Protein AF-D7IKE4-F1 (afdb_monomer)

pLDDT: mean 85.77, std 18.83, range [39.09, 98.56]

Sequence (110 aa):
MKRKINHPNTPRLMKRIKKDYLFFNLFSIVGTWESINLNPTVIIYRNDKEYLLSIIYVSETTKQASPATYEIQQDGSQYFIATASKRLYVDYDSAKDVLSISSLGDYLRN

Structure (mmCIF, N/CA/C/O backbone):
data_AF-D7IKE4-F1
#
_entry.id   AF-D7IKE4-F1
#
loop_
_atom_site.group_PDB
_atom_site.id
_atom_site.type_symbol
_atom_site.label_atom_id
_atom_site.label_alt_id
_atom_site.label_comp_id
_atom_site.label_asym_id
_atom_site.label_entity_id
_atom_site.label_seq_id
_atom_site.pdbx_PDB_ins_code
_atom_site.Cartn_x
_atom_site.Cartn_y
_atom_site.Cartn_z
_atom_site.occupancy
_atom_site.B_iso_or_equiv
_atom_site.auth_seq_id
_atom_site.auth_comp_id
_atom_site.auth_asym_id
_atom_site.auth_atom_id
_atom_site.pdbx_PDB_model_num
ATOM 1 N N . MET A 1 1 ? -40.414 -53.661 -33.589 1.00 47.78 1 MET A N 1
ATOM 2 C CA . MET A 1 1 ? -39.050 -53.748 -33.020 1.00 47.78 1 MET A CA 1
ATOM 3 C C . MET A 1 1 ? -38.163 -52.659 -33.624 1.00 47.78 1 MET A C 1
ATOM 5 O O . MET A 1 1 ? -37.674 -52.855 -34.721 1.00 47.78 1 MET A O 1
ATOM 9 N N . LYS A 1 2 ? -37.977 -51.520 -32.941 1.00 43.97 2 LYS A N 1
ATOM 10 C CA . LYS A 1 2 ? -36.788 -50.645 -33.045 1.00 43.97 2 LYS A CA 1
ATOM 11 C C . LYS A 1 2 ? -36.638 -49.937 -31.693 1.00 43.97 2 LYS A C 1
ATOM 13 O O . LYS A 1 2 ? -37.522 -49.190 -31.288 1.00 43.97 2 LYS A O 1
ATOM 18 N N . ARG A 1 3 ? -35.575 -50.273 -30.957 1.00 39.94 3 ARG A N 1
ATOM 19 C CA . ARG A 1 3 ? -35.247 -49.716 -29.636 1.00 39.94 3 ARG A CA 1
ATOM 20 C C . ARG A 1 3 ? -34.687 -48.301 -29.833 1.00 39.94 3 ARG A C 1
ATOM 22 O O . ARG A 1 3 ? -33.690 -48.157 -30.533 1.00 39.94 3 ARG A O 1
ATOM 29 N N . LYS A 1 4 ? -35.305 -47.274 -29.241 1.00 42.66 4 LYS A N 1
ATOM 30 C CA . LYS A 1 4 ? -34.659 -45.963 -29.059 1.00 42.66 4 LYS A CA 1
ATOM 31 C C . LYS A 1 4 ? -33.910 -46.001 -27.730 1.00 42.66 4 LYS A C 1
ATOM 33 O O . LYS A 1 4 ? -34.504 -46.270 -26.691 1.00 42.66 4 LYS A O 1
ATOM 38 N N . ILE A 1 5 ? -32.601 -45.815 -27.808 1.00 51.22 5 ILE A N 1
ATOM 39 C CA . ILE A 1 5 ? -31.675 -45.828 -26.678 1.00 51.22 5 ILE A CA 1
ATOM 40 C C . ILE A 1 5 ? -31.819 -44.494 -25.938 1.00 51.22 5 ILE A C 1
ATOM 42 O O . ILE A 1 5 ? -31.653 -43.437 -26.540 1.00 51.22 5 ILE A O 1
ATOM 46 N N . ASN A 1 6 ? -32.122 -44.552 -24.643 1.00 42.91 6 ASN A N 1
ATOM 47 C CA . ASN A 1 6 ? -31.810 -43.475 -23.709 1.00 42.91 6 ASN A CA 1
ATOM 48 C C . ASN A 1 6 ? -30.357 -43.662 -23.261 1.00 42.91 6 ASN A C 1
ATOM 50 O O . ASN A 1 6 ? -29.980 -44.797 -22.994 1.00 42.91 6 ASN A O 1
ATOM 54 N N . HIS A 1 7 ? -29.570 -42.587 -23.172 1.00 52.66 7 HIS A N 1
ATOM 55 C CA . HIS A 1 7 ? -28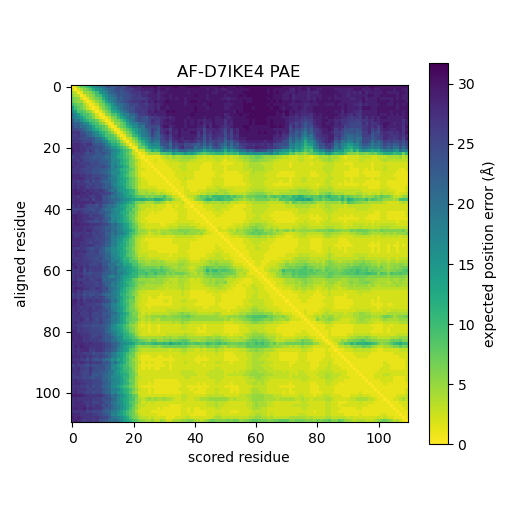.806 -42.205 -21.973 1.00 52.66 7 HIS A CA 1
ATOM 56 C C . HIS A 1 7 ? -28.067 -40.864 -22.188 1.00 52.66 7 HIS A C 1
ATOM 58 O O . HIS A 1 7 ? -27.845 -40.456 -23.328 1.00 52.66 7 HIS A O 1
ATOM 64 N N . PRO A 1 8 ? -27.801 -40.127 -21.094 1.00 60.06 8 PRO A N 1
ATOM 65 C CA . PRO A 1 8 ? -27.681 -38.674 -21.059 1.00 60.06 8 PRO A CA 1
ATOM 66 C C . PRO A 1 8 ? -26.222 -38.216 -21.138 1.00 60.06 8 PRO A C 1
ATOM 68 O O . PRO A 1 8 ? -25.323 -38.974 -20.803 1.00 60.06 8 PRO A O 1
ATOM 71 N N . ASN A 1 9 ? -25.988 -36.952 -21.490 1.00 39.09 9 ASN A N 1
ATOM 72 C CA . ASN A 1 9 ? -24.789 -36.246 -21.042 1.00 39.09 9 ASN A CA 1
ATOM 73 C C . ASN A 1 9 ? -25.030 -34.737 -21.029 1.00 39.09 9 ASN A C 1
ATOM 75 O O . ASN A 1 9 ? -24.972 -34.045 -22.041 1.00 39.09 9 ASN A O 1
ATOM 79 N N . THR A 1 10 ? -25.304 -34.236 -19.830 1.00 53.25 10 THR A N 1
ATOM 80 C CA . THR A 1 10 ? -25.006 -32.861 -19.439 1.00 53.25 10 THR A CA 1
ATOM 81 C C . THR A 1 10 ? -23.551 -32.525 -19.798 1.00 53.25 10 THR A C 1
ATOM 83 O O . THR A 1 10 ? -22.657 -33.342 -19.598 1.00 53.25 10 THR A O 1
ATOM 86 N N . PRO A 1 11 ? -23.286 -31.273 -20.180 1.00 42.69 11 PRO A N 1
ATOM 87 C CA . PRO A 1 11 ? -22.738 -30.411 -19.152 1.00 42.69 11 PRO A CA 1
ATOM 88 C C . PRO A 1 11 ? -23.790 -29.366 -18.834 1.00 42.69 11 PRO A C 1
ATOM 90 O O . PRO A 1 11 ? -24.133 -28.529 -19.669 1.00 42.69 11 PRO A O 1
ATOM 93 N N . ARG A 1 12 ? -24.271 -29.369 -17.586 1.00 57.34 12 ARG A N 1
ATOM 94 C CA . ARG A 1 12 ? -24.654 -28.113 -16.949 1.00 57.34 12 ARG A CA 1
ATOM 95 C C . ARG A 1 12 ? -23.372 -27.296 -16.951 1.00 57.34 12 ARG A C 1
ATOM 97 O O . ARG A 1 12 ? -22.574 -27.376 -16.024 1.00 57.34 12 ARG A O 1
ATOM 104 N N . LEU A 1 13 ? -23.148 -26.573 -18.042 1.00 53.59 13 LEU A N 1
ATOM 105 C CA . LEU A 1 13 ? -22.200 -25.491 -18.082 1.00 53.59 13 LEU A CA 1
ATOM 106 C C . LEU A 1 13 ? -22.789 -24.485 -17.103 1.00 53.59 13 LEU A C 1
ATOM 108 O O . LEU A 1 13 ? -23.640 -23.667 -17.454 1.00 53.59 13 LEU A O 1
ATOM 112 N N . MET A 1 14 ? -22.401 -24.617 -15.836 1.00 54.31 14 MET A N 1
ATOM 113 C CA . MET 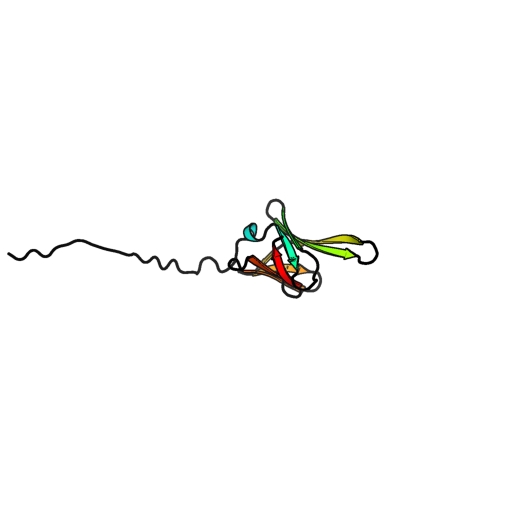A 1 14 ? -22.449 -23.513 -14.907 1.00 54.31 14 MET A CA 1
ATOM 114 C C . MET A 1 14 ? -21.587 -22.444 -15.568 1.00 54.31 14 MET A C 1
ATOM 116 O O . MET A 1 14 ? -20.382 -22.363 -15.348 1.00 54.31 14 MET A O 1
ATOM 120 N N . LYS A 1 15 ? -22.213 -21.609 -16.403 1.00 46.69 15 LYS A N 1
ATOM 121 C CA . LYS A 1 15 ? -21.801 -20.226 -16.565 1.00 46.69 15 LYS A CA 1
ATOM 122 C C . LYS A 1 15 ? -22.024 -19.621 -15.188 1.00 46.69 15 LYS A C 1
ATOM 124 O O . LYS A 1 15 ? -23.047 -18.997 -14.934 1.00 46.69 15 LYS A O 1
ATOM 129 N N . ARG A 1 16 ? -21.114 -19.934 -14.263 1.00 49.09 16 ARG A N 1
ATOM 130 C CA . ARG A 1 16 ? -20.974 -19.247 -12.994 1.00 49.09 16 ARG A CA 1
ATOM 131 C C . ARG A 1 16 ? -20.614 -17.845 -13.434 1.00 49.09 16 ARG A C 1
ATOM 133 O O . ARG A 1 16 ? -19.517 -17.596 -13.929 1.00 49.09 16 ARG A O 1
ATOM 140 N N . ILE A 1 17 ? -21.64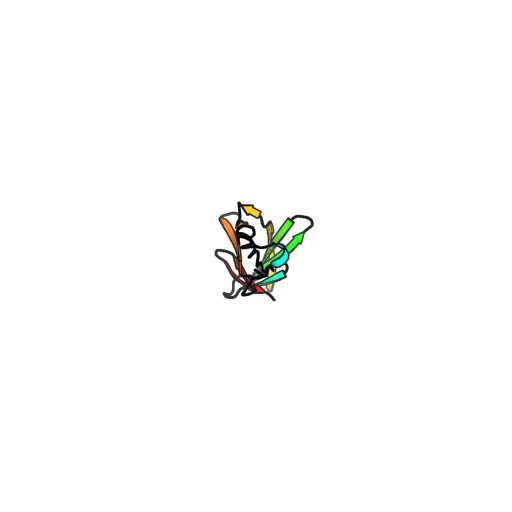8 -17.022 -13.504 1.00 49.97 17 ILE A N 1
ATOM 141 C CA . ILE A 1 17 ? -21.580 -15.667 -14.008 1.00 49.97 17 ILE A CA 1
ATOM 142 C C . ILE A 1 17 ? -20.426 -15.028 -13.234 1.00 49.97 17 ILE A C 1
ATOM 144 O O . ILE A 1 17 ? -20.423 -15.080 -12.007 1.00 49.97 17 ILE A O 1
ATOM 148 N N . LYS A 1 18 ? -19.426 -14.484 -13.939 1.00 49.06 18 LYS A N 1
ATOM 149 C CA . LYS A 1 18 ? -18.333 -13.663 -13.385 1.00 49.06 18 LYS A CA 1
ATOM 150 C C . LYS A 1 18 ? -18.879 -12.352 -12.770 1.00 49.06 18 LYS A C 1
ATOM 152 O O . LYS A 1 18 ? -18.363 -11.279 -13.045 1.00 49.06 18 LYS A O 1
ATOM 157 N N . LYS A 1 19 ? -19.996 -12.407 -12.042 1.00 42.91 19 LYS A N 1
ATOM 158 C CA . LYS A 1 19 ? -20.642 -11.267 -11.388 1.00 42.91 19 LYS A CA 1
ATOM 159 C C . LYS A 1 19 ? -20.199 -11.115 -9.936 1.00 42.91 19 LYS A C 1
ATOM 161 O O . LYS A 1 19 ? -20.268 -10.008 -9.425 1.00 42.91 19 LYS A O 1
ATOM 166 N N . ASP A 1 20 ? -19.711 -12.185 -9.310 1.00 45.31 20 ASP A N 1
ATOM 167 C CA . ASP A 1 20 ? -19.545 -12.212 -7.851 1.00 45.31 20 ASP A CA 1
ATOM 168 C C . ASP A 1 20 ? -18.164 -11.748 -7.356 1.00 45.31 20 ASP A C 1
ATOM 170 O O . ASP A 1 20 ? -17.951 -11.665 -6.153 1.00 45.31 20 ASP A O 1
ATOM 174 N N . TYR A 1 21 ? -17.234 -11.404 -8.253 1.00 54.16 21 TYR A N 1
ATOM 175 C 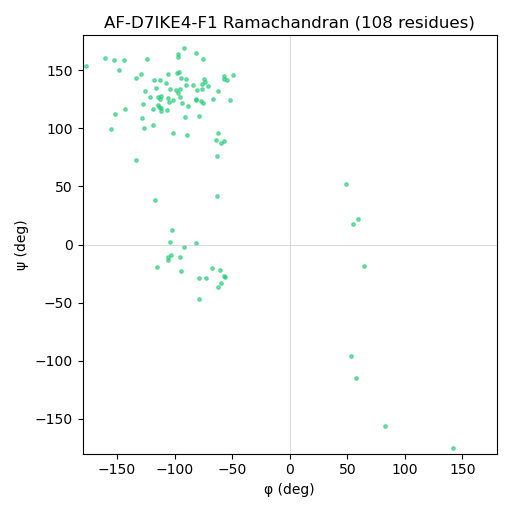CA . TYR A 1 21 ? -15.931 -10.842 -7.875 1.00 54.16 21 TYR A CA 1
ATOM 176 C C . TYR A 1 21 ? -15.606 -9.625 -8.742 1.00 54.16 21 TYR A C 1
ATOM 178 O O . TYR A 1 21 ? -14.776 -9.684 -9.643 1.00 54.16 21 TYR A O 1
ATOM 186 N N . LEU A 1 22 ? -16.312 -8.520 -8.489 1.00 62.88 22 LEU A N 1
ATOM 187 C CA . LEU A 1 22 ? -15.960 -7.192 -9.013 1.00 62.88 22 LEU A CA 1
ATOM 188 C C . LEU A 1 22 ? -14.856 -6.506 -8.185 1.00 62.88 22 LEU A C 1
ATOM 190 O O . LEU A 1 22 ? -14.494 -5.375 -8.481 1.00 62.88 22 LEU A O 1
ATOM 194 N N . PHE A 1 23 ? -14.346 -7.172 -7.149 1.00 76.00 23 PHE A N 1
ATOM 195 C CA . PHE A 1 23 ? -13.275 -6.697 -6.281 1.00 76.00 23 PHE A CA 1
ATOM 196 C C . PHE A 1 23 ? -12.451 -7.890 -5.779 1.00 76.00 23 PHE A C 1
ATOM 198 O O . PHE A 1 23 ? -12.960 -9.011 -5.661 1.00 76.00 23 PHE A O 1
ATOM 205 N N . PHE A 1 24 ? -11.166 -7.663 -5.529 1.00 90.31 24 PHE A N 1
ATOM 206 C CA . PHE A 1 24 ? -10.245 -8.683 -5.032 1.00 90.31 24 PHE A CA 1
ATOM 207 C C . PHE A 1 24 ? -10.365 -8.852 -3.507 1.00 90.31 24 PHE A C 1
ATOM 209 O O . PHE A 1 24 ? -10.942 -8.022 -2.812 1.00 90.31 24 PHE A O 1
ATOM 216 N N . ASN A 1 25 ? -9.825 -9.942 -2.960 1.00 92.44 25 ASN A N 1
ATOM 217 C CA . ASN A 1 25 ? -9.783 -10.148 -1.512 1.00 92.44 25 ASN A CA 1
ATOM 218 C C . ASN A 1 25 ? -8.604 -9.367 -0.906 1.00 92.44 25 ASN A C 1
ATOM 220 O O . ASN A 1 25 ? -7.467 -9.603 -1.304 1.00 92.44 25 ASN A O 1
ATOM 224 N N . LEU A 1 26 ? -8.843 -8.497 0.086 1.00 95.00 26 LEU A N 1
ATOM 225 C CA . LEU A 1 26 ? -7.781 -7.734 0.767 1.00 95.00 26 LEU A CA 1
ATOM 226 C C . LEU A 1 26 ? -6.691 -8.624 1.382 1.00 95.00 26 LEU A C 1
ATOM 228 O O . LEU A 1 26 ? -5.531 -8.226 1.448 1.00 95.00 26 LEU A O 1
ATOM 232 N N . PHE A 1 27 ? -7.028 -9.856 1.770 1.00 95.69 27 PHE A N 1
ATOM 233 C CA . PHE A 1 27 ? -6.032 -10.821 2.229 1.00 95.69 27 PHE A CA 1
ATOM 234 C C . PHE A 1 27 ? -4.974 -11.128 1.158 1.00 95.69 27 PHE A C 1
ATOM 236 O O . PHE A 1 27 ? -3.811 -11.331 1.490 1.00 95.69 27 PHE A O 1
ATOM 243 N N . SER A 1 28 ? -5.348 -11.113 -0.125 1.00 95.88 28 SER A N 1
ATOM 244 C CA . SER A 1 28 ? -4.436 -11.379 -1.243 1.00 95.88 28 SER A CA 1
ATOM 245 C C . SER A 1 28 ? -3.369 -10.301 -1.419 1.00 95.88 28 SER A C 1
ATOM 247 O O . SER A 1 28 ? -2.337 -10.581 -2.020 1.00 95.88 28 SER A O 1
ATOM 249 N N . ILE A 1 29 ? -3.579 -9.093 -0.889 1.00 97.19 29 ILE A N 1
ATOM 250 C CA . ILE A 1 29 ? -2.618 -7.989 -1.006 1.00 97.19 29 ILE A CA 1
ATOM 251 C C . ILE A 1 29 ? -1.823 -7.726 0.274 1.00 97.19 29 ILE A C 1
ATOM 253 O O . ILE A 1 29 ? -0.997 -6.821 0.292 1.00 97.19 29 ILE A O 1
ATOM 257 N N . VAL A 1 30 ? -2.014 -8.517 1.334 1.00 98.38 30 VAL A N 1
ATOM 258 C CA . VAL A 1 30 ? -1.164 -8.441 2.532 1.00 98.38 30 VAL A CA 1
ATOM 259 C C . VAL A 1 30 ? 0.278 -8.788 2.155 1.00 98.38 30 VAL A C 1
ATOM 261 O O . VAL A 1 30 ? 0.521 -9.779 1.465 1.00 98.38 30 VAL A O 1
ATOM 264 N N . GLY A 1 31 ? 1.229 -7.968 2.598 1.00 98.25 31 GLY A N 1
ATOM 265 C CA . GLY A 1 31 ? 2.651 -8.130 2.316 1.00 98.25 31 GLY A CA 1
ATOM 266 C C . GLY A 1 31 ? 3.378 -6.808 2.083 1.00 98.25 31 GLY A C 1
ATOM 267 O O . GLY A 1 31 ? 2.808 -5.723 2.217 1.00 98.25 31 GLY A O 1
ATOM 268 N N . THR A 1 32 ? 4.655 -6.929 1.730 1.00 98.31 32 THR A N 1
ATOM 269 C CA . THR A 1 32 ? 5.518 -5.810 1.343 1.00 98.31 32 THR A CA 1
ATOM 270 C C . THR A 1 32 ? 5.526 -5.673 -0.175 1.00 98.31 32 THR A C 1
ATOM 272 O O . THR A 1 32 ? 5.682 -6.658 -0.894 1.00 98.31 32 THR A O 1
ATOM 275 N N . TRP A 1 33 ? 5.375 -4.440 -0.641 1.00 98.25 33 TRP A N 1
ATOM 276 C CA . TRP A 1 33 ? 5.221 -4.067 -2.037 1.00 98.25 33 TRP A CA 1
ATOM 277 C C . TRP A 1 33 ? 6.240 -2.988 -2.399 1.00 98.25 33 TRP A C 1
ATOM 279 O O . TRP A 1 33 ? 6.255 -1.903 -1.810 1.00 98.25 33 TRP A O 1
ATOM 289 N N . GLU A 1 34 ? 7.095 -3.276 -3.371 1.00 97.06 34 GLU A N 1
ATOM 290 C CA . GLU A 1 34 ? 8.145 -2.385 -3.859 1.00 97.06 34 GLU A CA 1
ATOM 291 C C . GLU A 1 34 ? 7.697 -1.671 -5.136 1.00 97.06 34 GLU A C 1
ATOM 293 O O . GLU A 1 34 ? 7.135 -2.287 -6.039 1.00 97.06 34 GLU A O 1
ATOM 298 N N . SER A 1 35 ? 7.904 -0.353 -5.206 1.00 95.56 35 SER A N 1
ATOM 299 C CA . SER A 1 35 ? 7.455 0.431 -6.358 1.00 95.56 35 SER A CA 1
ATOM 300 C C . SER A 1 35 ? 8.329 0.190 -7.582 1.00 95.56 35 SER A C 1
ATOM 302 O O . SER A 1 35 ? 9.554 0.199 -7.490 1.00 95.56 35 SER A O 1
ATOM 304 N N . ILE A 1 36 ? 7.701 0.110 -8.755 1.00 94.06 36 ILE A N 1
ATOM 305 C CA . ILE A 1 36 ? 8.407 0.016 -10.040 1.00 94.06 36 ILE A CA 1
ATOM 306 C C . ILE A 1 36 ? 9.061 1.357 -10.431 1.00 94.06 36 ILE A C 1
ATOM 308 O O . ILE A 1 36 ? 10.088 1.375 -11.102 1.00 94.06 36 ILE A O 1
ATOM 312 N N . ASN A 1 37 ? 8.494 2.491 -9.998 1.00 87.94 37 ASN A N 1
ATOM 313 C CA . ASN A 1 37 ? 8.866 3.835 -10.469 1.00 87.94 37 ASN A CA 1
ATOM 314 C C . ASN A 1 37 ? 9.438 4.733 -9.356 1.00 87.94 37 ASN A C 1
ATOM 316 O O . ASN A 1 37 ? 9.142 5.926 -9.322 1.00 87.94 37 ASN A O 1
ATOM 320 N N . LEU A 1 38 ? 10.242 4.173 -8.443 1.00 82.31 38 LEU A N 1
ATOM 321 C CA . LEU A 1 38 ? 10.900 4.905 -7.343 1.00 82.31 38 LEU A CA 1
ATOM 322 C C . LEU A 1 38 ? 9.938 5.623 -6.373 1.00 82.31 38 LEU A C 1
ATOM 324 O O . LEU A 1 38 ? 10.344 6.548 -5.668 1.00 82.31 38 LEU A O 1
ATOM 328 N N . ASN A 1 39 ? 8.672 5.204 -6.299 1.00 92.62 39 ASN A N 1
ATOM 329 C CA . ASN A 1 39 ? 7.793 5.655 -5.222 1.00 92.62 39 ASN A CA 1
ATOM 330 C C . ASN A 1 39 ? 8.147 4.927 -3.913 1.00 92.62 39 ASN A C 1
ATOM 332 O O . ASN A 1 39 ? 8.764 3.858 -3.942 1.00 92.62 39 ASN A O 1
ATOM 336 N N . PRO A 1 40 ? 7.760 5.479 -2.751 1.00 95.25 40 PRO A N 1
ATOM 337 C CA . PRO A 1 40 ? 8.036 4.846 -1.467 1.00 95.2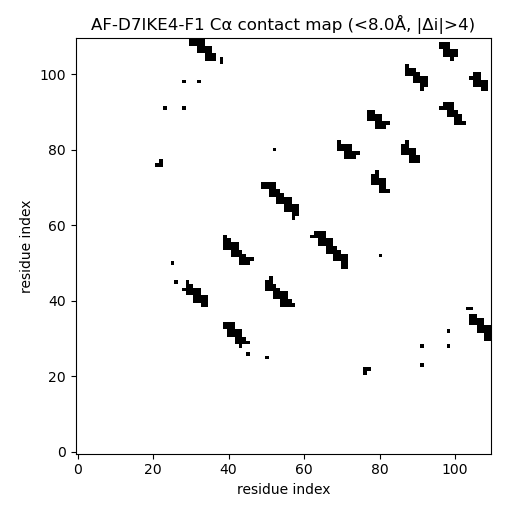5 40 PRO A CA 1
ATOM 338 C C . PRO A 1 40 ? 7.456 3.428 -1.394 1.00 95.25 40 PRO A C 1
ATOM 340 O O . PRO A 1 40 ? 6.346 3.198 -1.881 1.00 95.25 40 PRO A O 1
ATOM 343 N N . THR A 1 41 ? 8.179 2.505 -0.751 1.00 95.62 41 THR A N 1
ATOM 344 C CA . THR A 1 41 ? 7.723 1.135 -0.460 1.00 95.62 41 THR A CA 1
ATOM 345 C C . THR A 1 41 ? 6.426 1.159 0.340 1.00 95.62 41 THR A C 1
ATOM 347 O O . THR A 1 41 ? 6.226 2.019 1.202 1.00 95.62 41 THR A O 1
ATOM 350 N N . VAL A 1 42 ? 5.558 0.185 0.086 1.00 97.75 42 VAL A N 1
ATOM 351 C CA . VAL A 1 42 ? 4.284 0.032 0.783 1.00 97.75 42 VAL A CA 1
ATOM 352 C C . VAL A 1 42 ? 4.248 -1.294 1.531 1.00 97.75 42 VAL A C 1
ATOM 354 O O . VAL A 1 42 ? 4.721 -2.314 1.039 1.00 97.75 42 VAL A O 1
ATOM 357 N N . ILE A 1 43 ? 3.672 -1.293 2.728 1.00 98.25 43 ILE A N 1
ATOM 358 C CA . ILE A 1 43 ? 3.383 -2.506 3.496 1.00 98.25 43 ILE A CA 1
ATOM 359 C C . ILE A 1 43 ? 1.886 -2.537 3.762 1.00 98.25 43 ILE A C 1
ATOM 361 O O . ILE A 1 43 ? 1.333 -1.578 4.297 1.00 98.25 43 ILE A O 1
ATOM 365 N N . ILE A 1 44 ? 1.235 -3.640 3.407 1.00 98.56 44 ILE A N 1
ATOM 366 C CA . ILE A 1 44 ? -0.174 -3.878 3.711 1.00 98.56 44 ILE A CA 1
ATOM 367 C C . ILE A 1 44 ? -0.265 -5.006 4.724 1.00 98.56 44 ILE A C 1
ATOM 369 O O . ILE A 1 44 ? 0.288 -6.087 4.520 1.00 98.56 44 ILE A O 1
ATOM 373 N N . TYR A 1 45 ? -0.978 -4.772 5.817 1.00 98.38 45 TYR A N 1
ATOM 374 C CA . TYR A 1 45 ? -1.139 -5.749 6.885 1.00 98.38 45 TYR A CA 1
ATOM 375 C C . TYR A 1 45 ? -2.532 -5.673 7.493 1.00 98.38 45 TYR A C 1
ATOM 377 O O . TYR A 1 45 ? -3.243 -4.678 7.374 1.00 98.38 45 TYR A O 1
ATOM 385 N N . ARG A 1 46 ? -2.936 -6.764 8.139 1.00 97.69 46 ARG A N 1
ATOM 386 C CA . ARG A 1 46 ? -4.205 -6.839 8.853 1.00 97.69 46 ARG A CA 1
ATOM 387 C C . ARG A 1 46 ? -3.971 -6.559 10.333 1.00 97.69 46 ARG A C 1
ATOM 389 O O . ARG A 1 46 ? -3.112 -7.195 10.938 1.00 97.69 46 ARG A O 1
ATOM 396 N N . ASN A 1 47 ? -4.760 -5.656 10.900 1.00 96.50 47 ASN A N 1
ATOM 397 C CA . ASN A 1 47 ? -4.827 -5.393 12.331 1.00 96.50 47 ASN A CA 1
ATOM 398 C C . ASN A 1 47 ? -6.254 -5.701 12.807 1.00 96.50 47 ASN A C 1
ATOM 400 O O . ASN A 1 47 ? -7.188 -4.957 12.519 1.00 96.50 47 ASN A O 1
ATOM 404 N N . ASP A 1 48 ? -6.443 -6.852 13.454 1.00 94.50 48 ASP A N 1
ATOM 405 C CA . ASP A 1 48 ? -7.751 -7.404 13.835 1.00 94.50 48 ASP A CA 1
ATOM 406 C C . ASP A 1 48 ? -8.758 -7.531 12.675 1.00 94.50 48 ASP A C 1
ATOM 408 O O . ASP A 1 48 ? -8.796 -8.540 11.958 1.00 94.50 48 ASP A O 1
ATOM 412 N N . LYS A 1 49 ? -9.629 -6.534 12.511 1.00 92.81 49 LYS A N 1
ATOM 413 C CA . LYS A 1 49 ? -10.674 -6.482 11.475 1.00 92.81 49 LYS A CA 1
ATOM 414 C C . LYS A 1 49 ? -10.336 -5.506 10.352 1.00 92.81 49 LYS A C 1
ATOM 416 O O . LYS A 1 49 ? -10.975 -5.571 9.306 1.00 92.81 49 LYS A O 1
ATOM 421 N N . GLU A 1 50 ? -9.343 -4.656 10.559 1.00 96.75 50 GLU A N 1
ATOM 422 C CA . GLU A 1 50 ? -8.954 -3.591 9.646 1.00 96.75 50 GLU A CA 1
ATOM 423 C C . GLU A 1 50 ? -7.766 -4.038 8.794 1.00 96.75 50 GLU A C 1
ATOM 425 O O . GLU A 1 50 ? -6.902 -4.805 9.234 1.00 96.75 50 GLU A O 1
ATOM 430 N N . TYR A 1 51 ? -7.720 -3.546 7.561 1.00 98.25 51 TYR A N 1
ATOM 431 C CA . TYR A 1 51 ? -6.544 -3.653 6.709 1.00 98.25 51 TYR A CA 1
ATOM 432 C C . TYR A 1 51 ? -5.889 -2.285 6.641 1.00 98.25 51 TYR A C 1
ATOM 434 O O . TYR A 1 51 ? -6.538 -1.291 6.321 1.00 98.25 51 TYR A O 1
ATOM 442 N N . LEU A 1 52 ? -4.603 -2.245 6.956 1.00 98.50 52 LEU A N 1
ATOM 443 C CA . LEU A 1 52 ? -3.812 -1.031 7.018 1.00 98.50 52 LEU A CA 1
ATOM 444 C C . LEU A 1 52 ? -2.772 -1.046 5.902 1.00 98.50 52 LEU A C 1
ATOM 446 O O . LEU A 1 52 ? -2.188 -2.086 5.598 1.00 98.50 52 LEU A O 1
ATOM 450 N N . LEU A 1 53 ? -2.544 0.122 5.312 1.00 98.50 53 LEU A N 1
ATOM 451 C CA . LEU A 1 53 ? -1.524 0.385 4.309 1.00 98.50 53 LEU A CA 1
ATOM 452 C C . LEU A 1 53 ? -0.565 1.434 4.869 1.00 98.50 53 LEU A C 1
ATOM 454 O O . LEU A 1 53 ? -0.957 2.576 5.111 1.00 98.50 53 LEU A O 1
ATOM 458 N N . SER A 1 54 ? 0.695 1.054 5.055 1.00 98.12 54 SER A N 1
ATOM 459 C CA . SER A 1 54 ? 1.776 1.962 5.434 1.00 98.12 54 SER A CA 1
ATOM 460 C C . SER A 1 54 ? 2.627 2.317 4.224 1.00 98.12 54 SER A C 1
ATOM 462 O O . SER A 1 54 ? 3.176 1.432 3.572 1.00 98.12 54 SER A O 1
ATOM 464 N N . ILE A 1 55 ? 2.775 3.612 3.957 1.00 96.88 55 ILE A N 1
ATOM 465 C CA . ILE A 1 55 ? 3.717 4.156 2.973 1.00 96.88 55 ILE A CA 1
ATOM 466 C C . ILE A 1 55 ? 5.008 4.515 3.711 1.00 96.88 55 ILE A C 1
ATOM 468 O O . ILE A 1 55 ? 4.977 5.299 4.660 1.00 96.88 55 ILE A O 1
ATOM 472 N N . ILE A 1 56 ? 6.137 3.936 3.303 1.00 96.44 56 ILE A N 1
ATOM 473 C CA . ILE A 1 56 ? 7.417 4.048 4.011 1.00 96.44 56 ILE A CA 1
ATOM 474 C C . ILE A 1 56 ? 8.309 5.078 3.321 1.00 96.44 56 ILE A C 1
ATOM 476 O O . ILE A 1 56 ? 9.031 4.766 2.375 1.00 96.44 56 ILE A O 1
ATOM 480 N N . TYR A 1 57 ? 8.291 6.315 3.814 1.00 93.75 57 TYR A N 1
ATOM 481 C CA . TYR A 1 57 ? 9.185 7.363 3.327 1.00 93.75 57 TYR A CA 1
ATOM 482 C C . TYR A 1 57 ? 10.555 7.219 3.982 1.00 93.75 57 TYR A C 1
ATOM 484 O O . TYR A 1 57 ? 10.653 7.241 5.205 1.00 93.75 57 TYR A O 1
ATOM 492 N N . VAL A 1 58 ? 11.622 7.109 3.194 1.00 92.38 58 VAL A N 1
ATOM 493 C CA . VAL A 1 58 ? 12.992 7.107 3.722 1.00 92.38 58 VAL A CA 1
ATOM 494 C C . VAL A 1 58 ? 13.631 8.456 3.433 1.00 92.38 58 VAL A C 1
ATOM 496 O O . VAL A 1 58 ? 13.717 8.881 2.284 1.00 92.38 58 VAL A O 1
ATOM 499 N N . SER A 1 59 ? 14.085 9.135 4.483 1.00 90.69 59 SER A N 1
ATOM 500 C CA . SER A 1 59 ? 14.820 10.392 4.353 1.00 90.69 59 SER A CA 1
ATOM 501 C C . SER A 1 59 ? 16.168 10.149 3.682 1.00 90.69 59 SER A C 1
ATOM 503 O O . SER A 1 59 ? 16.980 9.358 4.167 1.00 90.69 59 SER A O 1
ATOM 505 N N . GLU A 1 60 ? 16.453 10.865 2.595 1.00 89.19 60 GLU A N 1
ATOM 506 C CA . GLU A 1 60 ? 17.745 10.755 1.917 1.00 89.19 60 GLU A CA 1
ATOM 507 C C . GLU A 1 60 ? 18.907 11.192 2.813 1.00 89.19 60 GLU A C 1
ATOM 509 O O . GLU A 1 60 ? 19.971 10.567 2.770 1.00 89.19 60 GLU A O 1
ATOM 514 N N . THR A 1 61 ? 18.690 12.224 3.636 1.00 92.62 61 THR A N 1
ATOM 515 C CA . THR A 1 61 ? 19.713 12.829 4.495 1.00 92.62 61 THR A CA 1
ATOM 516 C C . THR A 1 61 ? 19.959 12.014 5.756 1.00 92.62 61 THR A C 1
ATOM 518 O O . THR A 1 61 ? 21.107 11.763 6.106 1.00 92.62 61 THR A O 1
ATOM 521 N N . THR A 1 62 ? 18.898 11.592 6.450 1.00 93.56 62 THR A N 1
ATOM 522 C CA . THR A 1 62 ? 19.039 10.901 7.743 1.00 93.56 62 THR A CA 1
ATOM 523 C C . THR A 1 62 ? 19.028 9.382 7.616 1.00 93.56 62 THR A C 1
ATOM 525 O O . THR A 1 62 ? 19.331 8.700 8.591 1.00 93.56 62 THR A O 1
ATOM 528 N N . LYS A 1 63 ? 18.673 8.837 6.441 1.00 92.81 63 LYS A N 1
ATOM 529 C CA . LYS A 1 63 ? 18.458 7.396 6.193 1.00 92.81 63 LYS A CA 1
ATOM 530 C C . LYS A 1 63 ? 17.440 6.748 7.140 1.00 92.81 63 LYS A C 1
ATOM 532 O O . LYS A 1 63 ? 17.385 5.528 7.250 1.00 92.81 63 LYS A O 1
ATOM 537 N N . GLN A 1 64 ? 16.622 7.555 7.811 1.00 94.25 64 GLN A N 1
ATOM 538 C CA . GLN A 1 64 ? 15.561 7.085 8.694 1.00 94.25 64 GLN A CA 1
ATOM 539 C C . GLN A 1 64 ? 14.260 6.914 7.915 1.00 94.25 64 GLN A C 1
ATOM 541 O O . GLN A 1 64 ? 13.947 7.715 7.030 1.00 94.25 64 GLN A O 1
ATOM 546 N N . ALA A 1 65 ? 13.511 5.873 8.271 1.00 93.38 65 ALA A N 1
ATOM 547 C CA . ALA A 1 65 ? 12.194 5.596 7.726 1.00 93.38 65 ALA A CA 1
ATOM 548 C C . ALA A 1 65 ? 11.099 6.265 8.568 1.00 93.38 65 ALA A C 1
ATOM 550 O O . ALA A 1 65 ? 11.118 6.197 9.797 1.00 93.38 65 ALA A O 1
ATOM 551 N N . SER A 1 66 ? 10.123 6.848 7.884 1.00 95.06 66 SER A N 1
ATOM 552 C CA . SER A 1 66 ? 8.950 7.510 8.445 1.00 95.06 66 SER A CA 1
ATOM 553 C C . SER A 1 66 ? 7.695 6.911 7.801 1.00 95.06 66 SER A C 1
ATOM 555 O O . SER A 1 66 ? 7.374 7.256 6.660 1.00 95.06 66 SER A O 1
ATOM 557 N N . PRO A 1 67 ? 6.994 5.987 8.483 1.00 96.06 67 PRO A N 1
ATOM 558 C CA . PRO A 1 67 ? 5.771 5.400 7.957 1.00 96.06 67 PRO A CA 1
ATOM 559 C C . PRO A 1 67 ? 4.588 6.369 8.074 1.00 96.06 67 PRO A C 1
ATOM 561 O O . PRO A 1 67 ? 4.381 6.991 9.115 1.00 96.06 67 PRO A O 1
ATOM 564 N N . ALA A 1 68 ? 3.768 6.435 7.027 1.00 96.75 68 ALA A N 1
ATOM 565 C CA . ALA A 1 68 ? 2.428 7.013 7.071 1.00 96.75 68 ALA A CA 1
ATOM 566 C C . ALA A 1 68 ? 1.399 5.893 6.877 1.00 96.75 68 ALA A C 1
ATOM 568 O O . ALA A 1 68 ? 1.365 5.268 5.817 1.00 96.75 68 ALA A O 1
ATOM 569 N N . THR A 1 69 ? 0.595 5.622 7.905 1.00 97.81 69 THR A N 1
ATOM 570 C CA . THR A 1 69 ? -0.357 4.501 7.922 1.00 97.81 69 THR A CA 1
ATOM 571 C C . THR A 1 69 ? -1.780 4.985 7.695 1.00 97.81 69 THR A C 1
ATOM 573 O O . THR A 1 69 ? -2.232 5.931 8.339 1.00 97.81 69 THR A O 1
ATOM 576 N N . TYR A 1 70 ? -2.489 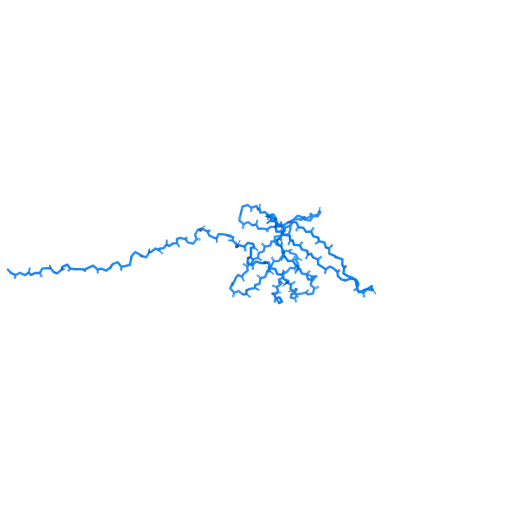4.293 6.810 1.00 98.00 70 TYR A N 1
ATOM 577 C CA . TYR A 1 70 ? -3.871 4.567 6.447 1.00 98.00 70 TYR A CA 1
ATOM 578 C C . TYR A 1 70 ? -4.700 3.291 6.535 1.00 98.00 70 TYR A C 1
ATOM 580 O O . TYR A 1 70 ? -4.213 2.205 6.228 1.00 98.00 70 TYR A O 1
ATOM 588 N N . GLU A 1 71 ? -5.967 3.425 6.902 1.00 98.06 71 GLU A N 1
ATOM 589 C CA . GLU A 1 71 ? -6.933 2.339 6.771 1.00 98.06 71 GLU A CA 1
ATOM 590 C C . GLU A 1 71 ? -7.364 2.195 5.307 1.00 98.06 71 GLU A C 1
ATOM 592 O O . GLU A 1 71 ? -7.676 3.189 4.640 1.00 98.06 71 GLU A O 1
ATOM 597 N N . ILE A 1 72 ? -7.382 0.958 4.808 1.00 98.06 72 ILE A N 1
ATOM 598 C CA . ILE A 1 72 ? -7.962 0.631 3.509 1.00 98.06 72 ILE A CA 1
ATOM 599 C C . ILE A 1 72 ? -9.478 0.560 3.676 1.00 98.06 72 ILE A C 1
ATOM 601 O O . ILE A 1 72 ? -10.018 -0.363 4.282 1.00 98.06 72 ILE A O 1
ATOM 605 N N . GLN A 1 73 ? -10.157 1.538 3.095 1.00 97.12 73 GLN A N 1
ATOM 606 C CA . GLN A 1 73 ? -11.606 1.648 3.074 1.00 97.12 73 GLN A CA 1
ATOM 607 C C . GLN A 1 73 ? -12.169 1.088 1.767 1.00 97.12 73 GLN A C 1
ATOM 609 O O . GLN A 1 73 ? -11.453 0.917 0.778 1.00 97.12 73 GLN A O 1
ATOM 614 N N . GLN A 1 74 ? -13.474 0.820 1.760 1.00 93.81 74 GLN A N 1
ATOM 615 C CA . GLN A 1 74 ? -14.192 0.294 0.605 1.00 93.81 74 GLN A CA 1
ATOM 616 C C . GLN A 1 74 ? -15.389 1.185 0.264 1.00 93.81 74 GLN A C 1
ATOM 618 O O . GLN A 1 74 ? -16.186 1.520 1.138 1.00 93.81 74 GLN A O 1
ATOM 623 N N . ASP A 1 75 ? -15.530 1.533 -1.014 1.00 90.94 75 ASP A N 1
ATOM 624 C CA . ASP A 1 75 ? -16.700 2.216 -1.573 1.00 90.94 75 ASP A CA 1
ATOM 625 C C . ASP A 1 75 ? -17.189 1.419 -2.789 1.00 90.94 75 ASP A C 1
ATOM 627 O O . ASP A 1 75 ? -16.504 1.305 -3.810 1.00 90.94 75 ASP A O 1
ATOM 631 N N . GLY A 1 76 ? -18.338 0.755 -2.644 1.00 88.50 76 GLY A N 1
ATOM 632 C CA . GLY A 1 76 ? -18.824 -0.214 -3.624 1.00 88.50 76 GLY A CA 1
ATOM 633 C C . GLY A 1 76 ? -17.818 -1.346 -3.868 1.00 88.50 76 GLY A C 1
ATOM 634 O O . GLY A 1 76 ? -17.545 -2.155 -2.981 1.00 88.50 76 GLY A O 1
ATOM 635 N N . SER A 1 77 ? -17.283 -1.421 -5.088 1.00 87.00 77 SER A N 1
ATOM 636 C CA . SER A 1 77 ? -16.295 -2.427 -5.505 1.00 87.00 77 SER A CA 1
ATOM 637 C C . SER A 1 77 ? -14.858 -1.894 -5.554 1.00 87.00 77 SER A C 1
ATOM 639 O O . SER A 1 77 ? -14.002 -2.532 -6.158 1.00 87.00 77 SER A O 1
ATOM 641 N N . GLN A 1 78 ? -14.591 -0.716 -4.989 1.00 91.69 78 GLN A N 1
ATOM 642 C CA . GLN A 1 78 ? -13.273 -0.085 -5.028 1.00 91.69 78 GLN A CA 1
ATOM 643 C C . GLN A 1 78 ? -12.697 0.040 -3.624 1.00 91.69 78 GLN A C 1
ATOM 645 O O . GLN A 1 78 ? -13.380 0.483 -2.698 1.00 91.69 78 GLN A O 1
ATOM 650 N N . TYR A 1 79 ? -11.422 -0.313 -3.490 1.00 96.88 79 TYR A N 1
ATOM 651 C CA . TYR A 1 79 ? -10.649 -0.050 -2.288 1.00 96.88 79 TYR A CA 1
ATOM 652 C C . TYR A 1 79 ? -9.886 1.258 -2.433 1.00 96.88 79 TYR A C 1
ATOM 654 O O . TYR A 1 79 ? -9.414 1.601 -3.519 1.00 96.88 79 TYR A O 1
ATOM 662 N N . PHE A 1 80 ? -9.769 2.004 -1.343 1.00 97.56 80 PHE A N 1
ATOM 663 C CA . PHE A 1 80 ? -9.017 3.249 -1.326 1.00 97.56 80 PHE A CA 1
ATOM 664 C C . PHE A 1 80 ? -8.468 3.551 0.066 1.00 97.56 80 PHE A C 1
ATOM 666 O O . PHE A 1 80 ? -8.996 3.091 1.073 1.00 97.56 80 PHE A O 1
ATOM 673 N N . ILE A 1 81 ? -7.438 4.388 0.118 1.00 98.06 81 ILE A N 1
ATOM 674 C CA . ILE A 1 81 ? -7.008 5.065 1.341 1.00 98.06 81 ILE A CA 1
ATOM 675 C C . ILE A 1 81 ? -7.388 6.544 1.261 1.00 98.06 81 ILE A C 1
ATOM 677 O O . ILE A 1 81 ? -7.269 7.181 0.208 1.00 98.06 81 ILE A O 1
ATOM 681 N N . ALA A 1 82 ? -7.868 7.102 2.370 1.00 96.81 82 ALA A N 1
ATOM 682 C CA . ALA A 1 82 ? -8.158 8.526 2.479 1.00 96.81 82 ALA A CA 1
ATOM 683 C C . ALA A 1 82 ? -6.921 9.265 3.006 1.00 96.81 82 ALA A C 1
ATOM 685 O O . ALA A 1 82 ? -6.552 9.135 4.171 1.00 96.81 82 ALA A O 1
ATOM 686 N N . THR A 1 83 ? -6.281 10.053 2.144 1.00 91.44 83 THR A N 1
ATOM 687 C CA . THR A 1 83 ? -5.245 11.008 2.560 1.00 91.44 83 THR A CA 1
ATOM 688 C C . THR A 1 83 ? -5.883 12.367 2.850 1.00 91.44 83 THR A C 1
ATOM 690 O O . THR A 1 83 ? -7.035 12.605 2.489 1.00 91.44 83 THR A O 1
ATOM 693 N N . ALA A 1 84 ? -5.129 13.291 3.450 1.00 88.94 84 ALA A N 1
ATOM 694 C CA . ALA A 1 84 ? -5.639 14.622 3.790 1.00 88.94 84 ALA A CA 1
ATOM 695 C C . ALA A 1 84 ? -6.196 15.411 2.585 1.00 88.94 84 ALA A C 1
ATOM 697 O O . ALA A 1 84 ? -7.067 16.256 2.766 1.00 88.94 84 ALA A O 1
ATOM 698 N N . SER A 1 85 ? -5.708 15.153 1.364 1.00 87.12 85 SER A N 1
ATOM 699 C CA . SER A 1 85 ? -6.075 15.918 0.163 1.00 87.12 85 SER A CA 1
ATOM 700 C C . SER A 1 85 ? -6.823 15.121 -0.907 1.00 87.12 85 SER A C 1
ATOM 702 O O . SER A 1 85 ? -7.456 15.724 -1.772 1.00 87.12 85 SER A O 1
ATOM 704 N N . LYS A 1 86 ? -6.759 13.783 -0.890 1.00 93.38 86 LYS A N 1
ATOM 705 C CA . LYS A 1 86 ? -7.382 12.928 -1.915 1.00 93.38 86 LYS A CA 1
ATOM 706 C C . LYS A 1 86 ? -7.595 11.488 -1.456 1.00 93.38 86 LYS A C 1
ATOM 708 O O . LYS A 1 86 ? -6.907 10.994 -0.561 1.00 93.38 86 LYS A O 1
ATOM 713 N N . ARG A 1 87 ? -8.499 10.789 -2.144 1.00 96.44 87 ARG A N 1
ATOM 714 C CA . ARG A 1 87 ? -8.571 9.323 -2.109 1.00 96.44 87 ARG A CA 1
ATOM 715 C C . ARG A 1 87 ? -7.521 8.750 -3.056 1.00 96.44 87 ARG A C 1
ATOM 717 O O . ARG A 1 87 ? -7.423 9.206 -4.195 1.00 96.44 87 ARG A O 1
ATOM 724 N N . LEU A 1 88 ? -6.757 7.768 -2.590 1.00 96.75 88 LEU A N 1
ATOM 725 C CA . LEU A 1 88 ? -5.898 6.958 -3.449 1.00 96.75 88 LEU A CA 1
ATOM 726 C C . LEU A 1 88 ? -6.527 5.578 -3.581 1.00 96.75 88 LEU A C 1
ATOM 728 O O . LEU A 1 88 ? -6.656 4.870 -2.587 1.00 96.75 88 LEU A O 1
ATOM 732 N N . TYR A 1 89 ? -6.930 5.213 -4.792 1.00 97.00 89 TYR A N 1
ATOM 733 C CA . TYR A 1 89 ? -7.503 3.903 -5.079 1.00 97.00 89 TYR A CA 1
ATOM 734 C C . TYR A 1 89 ? -6.423 2.827 -5.099 1.00 97.00 89 TYR A C 1
ATOM 736 O O . TYR A 1 89 ? -5.313 3.078 -5.574 1.00 97.00 89 TYR A O 1
ATOM 744 N N . VAL A 1 90 ? -6.775 1.652 -4.587 1.00 97.19 90 VAL A N 1
ATOM 745 C CA . VAL A 1 90 ? -5.935 0.457 -4.515 1.00 97.19 90 VAL A CA 1
ATOM 746 C C . VAL A 1 90 ? -6.565 -0.606 -5.407 1.00 97.19 90 VAL A C 1
ATOM 748 O O . VAL A 1 90 ? -7.712 -1.000 -5.187 1.00 97.19 90 VAL A O 1
ATOM 751 N N . ASP A 1 91 ? -5.812 -1.058 -6.402 1.00 96.38 91 ASP A N 1
ATOM 752 C CA . ASP A 1 91 ? -6.204 -2.123 -7.322 1.00 96.38 91 ASP A CA 1
ATOM 753 C C . ASP A 1 91 ? -5.172 -3.258 -7.316 1.00 96.38 91 ASP A C 1
ATOM 755 O O . ASP A 1 91 ? -4.027 -3.068 -6.896 1.00 96.38 91 ASP A O 1
ATOM 759 N N . TYR A 1 92 ? -5.582 -4.445 -7.757 1.00 96.50 92 TYR A N 1
ATOM 760 C CA . TYR A 1 92 ? -4.746 -5.640 -7.753 1.00 96.50 92 TYR A CA 1
ATOM 761 C C . TYR A 1 92 ? -4.982 -6.516 -8.986 1.00 96.50 92 TYR A C 1
ATOM 763 O O . TYR A 1 92 ? -6.047 -7.117 -9.159 1.00 96.50 92 TYR A O 1
ATOM 771 N N . ASP A 1 93 ? -3.941 -6.667 -9.806 1.00 95.38 93 ASP A N 1
ATOM 772 C CA . ASP A 1 93 ? -3.912 -7.630 -10.905 1.00 95.38 93 ASP A CA 1
ATOM 773 C C . ASP A 1 93 ? -3.364 -8.972 -10.404 1.00 95.38 93 ASP A C 1
ATOM 775 O O . ASP A 1 93 ? -2.158 -9.223 -10.401 1.00 95.38 93 ASP A O 1
ATOM 779 N N . SER A 1 94 ? -4.275 -9.868 -10.017 1.00 93.81 94 SER A N 1
ATOM 780 C CA . SER A 1 94 ? -3.927 -11.221 -9.555 1.00 93.81 94 SER A CA 1
ATOM 781 C C . SER A 1 94 ? -3.201 -12.091 -10.589 1.00 93.81 94 SER A C 1
ATOM 783 O O . SER A 1 94 ? -2.533 -13.046 -10.205 1.00 93.81 94 SER A O 1
ATOM 785 N N . ALA A 1 95 ? -3.322 -11.798 -11.890 1.00 94.81 95 ALA A N 1
ATOM 786 C CA . ALA A 1 95 ? -2.637 -12.573 -12.923 1.00 94.81 95 ALA A CA 1
ATOM 787 C C . ALA A 1 95 ? -1.161 -12.176 -13.044 1.00 94.81 95 ALA A C 1
ATOM 789 O O . ALA A 1 95 ? -0.341 -13.005 -13.436 1.00 94.81 95 ALA A O 1
ATOM 790 N N . LYS A 1 96 ? -0.833 -10.920 -12.718 1.00 95.31 96 LYS A N 1
ATOM 791 C CA . LYS A 1 96 ? 0.539 -10.395 -12.745 1.00 95.31 96 LYS A CA 1
ATOM 792 C C . LYS A 1 96 ? 1.182 -10.267 -11.361 1.00 95.31 96 LYS A C 1
ATOM 794 O O . LYS A 1 96 ? 2.368 -9.979 -11.297 1.00 95.31 96 LYS A O 1
ATOM 799 N N . ASP A 1 97 ? 0.405 -10.460 -10.297 1.00 95.94 97 ASP A N 1
ATOM 800 C CA . ASP A 1 97 ? 0.751 -10.108 -8.914 1.00 95.94 97 ASP A CA 1
ATOM 801 C C . ASP A 1 97 ? 1.281 -8.669 -8.802 1.00 95.94 97 ASP A C 1
ATOM 803 O O . ASP A 1 97 ? 2.355 -8.409 -8.268 1.00 95.94 97 ASP A O 1
ATOM 807 N N . VAL A 1 98 ? 0.508 -7.730 -9.358 1.00 97.62 98 VAL A N 1
ATOM 808 C CA . VAL A 1 98 ? 0.821 -6.294 -9.355 1.00 97.62 98 VAL A CA 1
ATOM 809 C C . VAL A 1 98 ? -0.213 -5.556 -8.520 1.00 97.62 98 VAL A C 1
ATOM 811 O O . VAL A 1 98 ? -1.416 -5.677 -8.765 1.00 97.62 98 VAL A O 1
ATOM 814 N N . LEU A 1 99 ? 0.262 -4.768 -7.559 1.00 98.00 99 LEU A N 1
ATOM 815 C CA . LEU A 1 99 ? -0.548 -3.826 -6.796 1.00 98.00 99 LEU A CA 1
ATOM 816 C C . LEU A 1 99 ? -0.432 -2.442 -7.438 1.00 98.00 99 LEU A C 1
ATOM 818 O O . LEU A 1 99 ? 0.671 -1.928 -7.602 1.00 98.00 99 LEU A O 1
ATOM 822 N N . SER A 1 100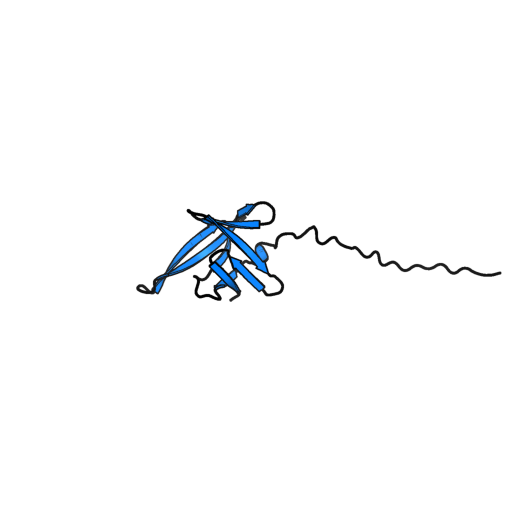 ? -1.557 -1.810 -7.747 1.00 97.44 100 SER A N 1
ATOM 823 C CA . SER A 1 100 ? -1.583 -0.453 -8.293 1.00 97.44 100 SER A CA 1
ATOM 824 C C . SER A 1 100 ? -2.199 0.494 -7.276 1.00 97.44 100 SER A C 1
ATOM 826 O O . SER A 1 100 ? -3.329 0.296 -6.829 1.00 97.44 100 SER A O 1
ATOM 828 N N . ILE A 1 101 ? -1.478 1.558 -6.923 1.00 97.12 101 ILE A N 1
ATOM 829 C CA . ILE A 1 101 ? -2.000 2.632 -6.077 1.00 97.12 101 ILE A CA 1
ATOM 830 C C . ILE A 1 101 ? -2.077 3.892 -6.927 1.00 97.12 101 ILE A C 1
ATOM 832 O O . ILE A 1 101 ? -1.067 4.399 -7.419 1.00 97.12 101 ILE A O 1
ATOM 836 N N . SER A 1 102 ? -3.283 4.429 -7.114 1.00 95.62 102 SER A N 1
ATOM 837 C CA . SER A 1 102 ? -3.477 5.609 -7.964 1.00 95.62 102 SER A CA 1
ATOM 838 C C . SER A 1 102 ? -2.558 6.760 -7.521 1.00 95.62 102 SER A C 1
ATOM 840 O O . SER A 1 102 ? -2.355 6.972 -6.328 1.00 95.62 102 SER A O 1
ATOM 842 N N . SER A 1 103 ? -2.007 7.522 -8.467 1.00 91.81 103 SER A N 1
ATOM 843 C CA . SER A 1 103 ? -0.955 8.539 -8.245 1.00 91.81 103 SER A CA 1
ATOM 844 C C . SER A 1 103 ? 0.418 8.042 -7.755 1.00 91.81 103 SER A C 1
ATOM 846 O O . SER A 1 103 ? 1.361 8.816 -7.878 1.00 91.81 103 SER A O 1
ATOM 848 N N . LEU A 1 104 ? 0.549 6.830 -7.201 1.00 94.06 104 LEU A N 1
ATOM 849 C CA . LEU A 1 104 ? 1.832 6.242 -6.769 1.00 94.06 104 LEU A CA 1
ATOM 850 C C . LEU A 1 104 ? 2.334 5.144 -7.724 1.00 94.06 104 LEU A C 1
ATOM 852 O O . LEU A 1 104 ? 3.480 4.718 -7.641 1.00 94.06 104 LEU A O 1
ATOM 856 N N . GLY A 1 105 ? 1.491 4.708 -8.659 1.00 96.12 105 GLY A N 1
ATOM 857 C CA . GLY A 1 105 ? 1.846 3.753 -9.700 1.00 96.12 105 GLY A CA 1
ATOM 858 C C . GLY A 1 105 ? 1.787 2.302 -9.237 1.00 96.12 105 GLY A C 1
ATOM 859 O O . GLY A 1 105 ? 1.057 1.956 -8.307 1.00 96.12 105 GLY A O 1
ATOM 860 N N . ASP A 1 106 ? 2.547 1.472 -9.942 1.00 97.75 106 ASP A N 1
ATOM 861 C CA . ASP A 1 106 ? 2.530 0.023 -9.798 1.00 97.75 106 ASP A CA 1
ATOM 862 C C . ASP A 1 106 ? 3.645 -0.464 -8.87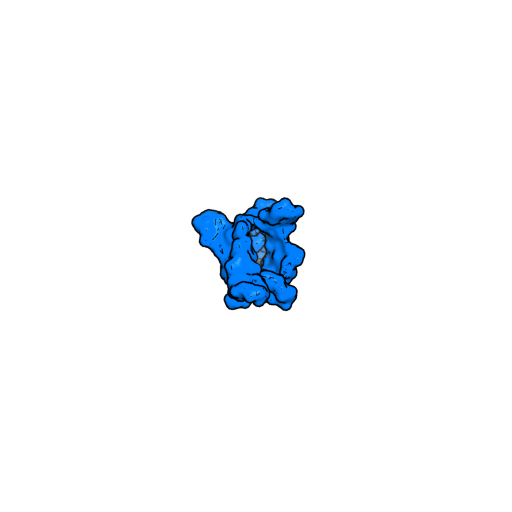0 1.00 97.75 106 ASP A C 1
ATOM 864 O O . ASP A 1 106 ? 4.738 0.115 -8.796 1.00 97.75 106 ASP A O 1
ATOM 868 N N . TYR A 1 107 ? 3.343 -1.553 -8.175 1.00 98.19 107 TYR A N 1
ATOM 869 C CA . TYR A 1 107 ? 4.184 -2.183 -7.179 1.00 98.19 107 TYR A CA 1
ATOM 870 C C . TYR A 1 107 ? 4.248 -3.693 -7.398 1.00 98.19 107 TYR A C 1
ATOM 872 O O . TYR A 1 107 ? 3.247 -4.332 -7.734 1.00 98.19 107 TYR A O 1
ATOM 880 N N . LEU A 1 108 ? 5.425 -4.258 -7.149 1.00 97.81 108 LEU A N 1
ATOM 881 C CA . LEU A 1 108 ? 5.689 -5.692 -7.168 1.00 97.81 108 LEU A CA 1
ATOM 882 C C . LEU A 1 108 ? 5.839 -6.208 -5.746 1.00 97.81 108 LEU A C 1
ATOM 884 O O . LEU A 1 108 ? 6.326 -5.506 -4.859 1.00 97.81 108 LEU A O 1
ATOM 888 N N . ARG A 1 109 ? 5.407 -7.442 -5.522 1.00 97.19 109 ARG A N 1
ATOM 889 C CA . ARG A 1 109 ? 5.587 -8.097 -4.233 1.00 97.19 109 ARG A CA 1
ATOM 890 C C . ARG A 1 109 ? 7.063 -8.448 -4.023 1.00 97.19 109 ARG A C 1
ATOM 892 O O . ARG A 1 109 ? 7.703 -8.943 -4.950 1.00 97.19 109 ARG A O 1
ATOM 899 N N . ASN A 1 110 ? 7.563 -8.194 -2.814 1.00 93.06 110 ASN A N 1
ATOM 900 C CA . ASN A 1 110 ? 8.884 -8.646 -2.359 1.00 93.06 110 ASN A CA 1
ATOM 901 C C . ASN A 1 110 ? 8.839 -10.101 -1.871 1.00 93.06 110 ASN A C 1
ATOM 903 O O . ASN A 1 110 ? 7.843 -10.449 -1.190 1.00 93.06 110 ASN A O 1
#

Radius of gyration: 22.21 Å; Cα contacts (8 Å, |Δi|>4): 182; chains: 1; bounding box: 59×70×47 Å

Solvent-accessible surface area (backbone atoms only — not comparable to full-atom v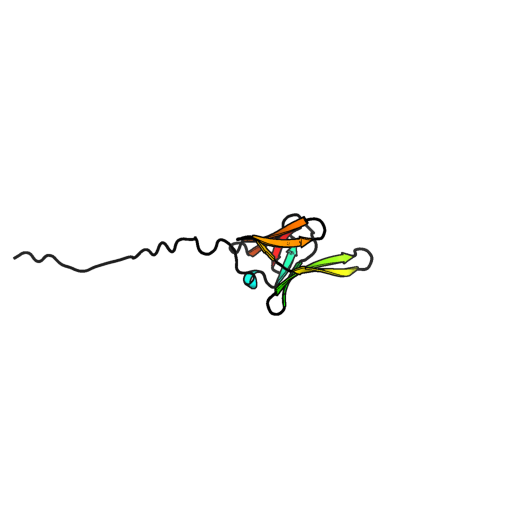alues): 6824 Å² total; per-residue (Å²): 144,81,87,82,82,84,86,87,79,81,76,83,73,74,74,71,67,89,70,87,63,73,52,82,64,71,76,80,62,49,44,50,30,42,39,77,79,80,40,63,38,35,37,28,45,75,57,96,91,45,43,35,40,30,42,38,42,63,40,88,89,77,70,46,75,49,72,50,75,35,59,58,43,75,59,94,62,41,37,28,32,76,51,100,88,48,75,32,42,50,47,72,42,80,92,73,56,34,40,35,32,56,99,61,47,47,21,40,69,114

Secondary structure (DSSP, 8-state):
--PPPP-----------TTS-SS--GGGG-EEEEETTSPPEEEEEEETTEEEEEEEEE-TTT--EEEEEEEEEEETTEEEEE-SS-EEEEEEETTTTEEEETTTEEEEE-

Nearest PDB structures (foldseek):
  2czu-assembly1_A  TM=6.049E-01  e=3.975E-01  Mus musculus
  5hcd-assembly1_C  TM=5.528E-01  e=3.975E-01  Ornithodoros moubata
  7dru-assembly2_B  TM=5.232E-01  e=1.436E+00  Canis lupus familiaris
  6t42-assembly1_AAA-2  TM=5.866E-01  e=2.088E+00  Bos taurus
  7zlf-assembly1_AAA-2  TM=5.885E-01  e=6.776E+00  Bos taurus

Mean predicted aligned error: 9.97 Å

Foldseek 3Di:
DDDDDDDDDDDPPPCVPPPPPLADDLVLVAAWWAAPPPFFIWGWDDDPPWIKIWGWDQDPVPRDTDIDIFTFDDDPRWTWTDDPPDTWTWGADPVQRWIQTPPRGIIHGD